Protein AF-A0A5U2FF22-F1 (afdb_monomer_lite)

Secondary structure (DSSP, 8-state):
------------HHHHHHHHHHHHHHHHHHHHTT------HHHHHHHHHHHHGGGEEE-TTS-EEEPP--TT--

Radius of gyration: 16.18 Å; chains: 1; bounding box: 30×43×38 Å

Structure (mmCIF, N/CA/C/O backbone):
data_AF-A0A5U2FF22-F1
#
_entry.id   AF-A0A5U2FF22-F1
#
loop_
_atom_site.group_PDB
_atom_site.id
_atom_site.type_symbol
_atom_site.label_atom_id
_atom_site.label_alt_id
_atom_site.label_comp_id
_atom_site.label_asym_id
_atom_site.label_entity_id
_atom_site.label_seq_id
_atom_site.pdbx_PDB_ins_code
_atom_site.Cartn_x
_atom_site.Cartn_y
_atom_site.Cartn_z
_atom_site.occupancy
_atom_site.B_iso_or_equiv
_atom_site.auth_seq_id
_atom_site.auth_comp_id
_atom_site.auth_asym_id
_atom_site.auth_atom_id
_atom_site.pdbx_PDB_model_num
ATOM 1 N N . MET A 1 1 ? 3.211 -31.065 -6.020 1.00 47.50 1 MET A N 1
ATOM 2 C CA . MET A 1 1 ? 4.501 -30.459 -5.626 1.00 47.50 1 MET A CA 1
ATOM 3 C C . MET A 1 1 ? 4.180 -29.389 -4.603 1.00 47.50 1 MET A C 1
ATOM 5 O O . MET A 1 1 ? 3.285 -28.604 -4.876 1.00 47.50 1 MET A O 1
ATOM 9 N N . ALA A 1 2 ? 4.794 -29.404 -3.419 1.00 55.47 2 ALA A N 1
ATOM 10 C CA . ALA A 1 2 ? 4.607 -28.315 -2.464 1.00 55.47 2 ALA A CA 1
ATOM 11 C C . ALA A 1 2 ? 5.298 -27.075 -3.043 1.00 55.47 2 ALA A C 1
ATOM 13 O O . ALA A 1 2 ? 6.525 -27.039 -3.137 1.00 55.47 2 ALA A O 1
ATOM 14 N N . GLU A 1 3 ? 4.518 -26.113 -3.528 1.00 65.56 3 GLU A N 1
ATOM 15 C CA . GLU A 1 3 ? 5.063 -24.827 -3.947 1.00 65.56 3 GLU A CA 1
ATOM 16 C C . GLU A 1 3 ? 5.727 -24.167 -2.737 1.00 65.56 3 GLU A C 1
ATOM 18 O O . GLU A 1 3 ? 5.124 -24.039 -1.671 1.00 65.56 3 GLU A O 1
ATOM 23 N N . ASN A 1 4 ? 6.989 -23.764 -2.890 1.00 73.25 4 ASN A N 1
ATOM 24 C CA . ASN A 1 4 ? 7.679 -22.951 -1.895 1.00 73.25 4 ASN A CA 1
ATOM 25 C C . ASN A 1 4 ? 7.077 -21.543 -1.922 1.00 73.25 4 ASN A C 1
ATOM 27 O O . ASN A 1 4 ? 7.602 -20.635 -2.571 1.00 73.25 4 ASN A O 1
ATOM 31 N N . ILE A 1 5 ? 5.948 -21.375 -1.237 1.00 76.94 5 ILE A N 1
ATOM 32 C CA . ILE A 1 5 ? 5.315 -20.075 -1.052 1.00 76.94 5 ILE A CA 1
ATOM 33 C C . ILE A 1 5 ? 6.284 -19.218 -0.240 1.00 76.94 5 ILE A C 1
ATOM 35 O O . ILE A 1 5 ? 6.619 -19.531 0.904 1.00 76.94 5 ILE A O 1
ATOM 39 N N . LYS A 1 6 ? 6.767 -18.127 -0.839 1.00 76.75 6 LYS A N 1
ATOM 40 C CA . LYS A 1 6 ? 7.578 -17.148 -0.116 1.00 76.75 6 LYS A CA 1
ATOM 41 C C . LYS A 1 6 ? 6.685 -16.406 0.875 1.00 76.75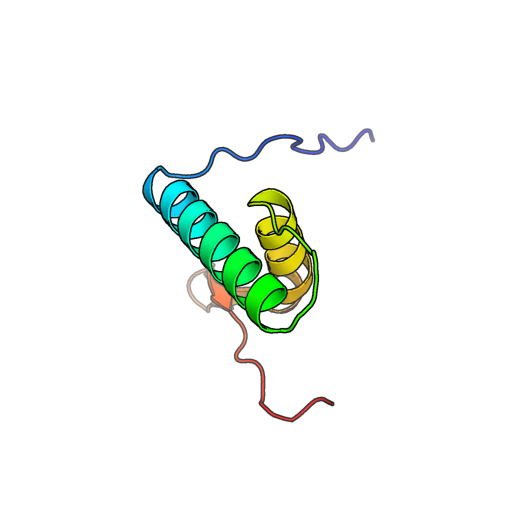 6 LYS A C 1
ATOM 43 O O . LYS A 1 6 ? 5.977 -15.481 0.494 1.00 76.75 6 LYS A O 1
ATOM 48 N N . SER A 1 7 ? 6.753 -16.795 2.145 1.00 77.19 7 SER A N 1
ATOM 49 C CA . SER A 1 7 ? 5.944 -16.194 3.213 1.00 77.19 7 SER A CA 1
ATOM 50 C C . SER A 1 7 ? 6.375 -14.774 3.588 1.00 77.19 7 SER A C 1
ATOM 52 O O . SER A 1 7 ? 5.575 -14.017 4.127 1.00 77.19 7 SER A O 1
ATOM 54 N N . THR A 1 8 ? 7.629 -14.401 3.306 1.00 84.31 8 THR A N 1
ATOM 55 C CA . THR A 1 8 ? 8.206 -13.121 3.740 1.00 84.31 8 THR A CA 1
ATOM 56 C C . THR A 1 8 ? 8.888 -12.404 2.582 1.00 84.31 8 THR A C 1
ATOM 58 O O . THR A 1 8 ? 9.751 -12.969 1.908 1.00 84.31 8 THR A O 1
ATOM 61 N N . ILE A 1 9 ? 8.548 -11.128 2.395 1.00 85.06 9 ILE A N 1
ATOM 62 C CA . ILE A 1 9 ? 9.213 -10.218 1.457 1.00 85.06 9 ILE A CA 1
ATOM 63 C C . ILE A 1 9 ? 9.863 -9.104 2.275 1.00 85.06 9 ILE A C 1
ATOM 65 O O . ILE A 1 9 ? 9.195 -8.406 3.035 1.00 85.06 9 ILE A O 1
ATOM 69 N N . ARG A 1 10 ? 11.183 -8.942 2.141 1.00 89.38 10 ARG A N 1
ATOM 70 C CA . ARG A 1 10 ? 11.911 -7.871 2.825 1.00 89.38 10 ARG A CA 1
ATOM 71 C C . ARG A 1 10 ? 11.796 -6.586 2.015 1.00 89.38 10 ARG A C 1
ATOM 73 O O . ARG A 1 10 ? 12.338 -6.502 0.918 1.00 89.38 10 ARG A O 1
ATOM 80 N N . LEU A 1 11 ? 11.123 -5.598 2.588 1.00 89.56 11 LEU A N 1
ATOM 81 C CA . LEU A 1 11 ? 10.995 -4.271 1.997 1.00 89.56 11 LEU A CA 1
ATOM 82 C C . LEU A 1 11 ? 12.294 -3.475 2.152 1.00 89.56 11 LEU A C 1
ATOM 84 O O . LEU A 1 11 ? 13.020 -3.610 3.146 1.00 89.56 11 LEU A O 1
ATOM 88 N N . LYS A 1 12 ? 12.573 -2.602 1.185 1.00 94.50 12 LYS A N 1
ATOM 89 C CA . LYS A 1 12 ? 13.598 -1.565 1.330 1.00 94.50 12 LYS A CA 1
ATOM 90 C C . LYS A 1 12 ? 13.158 -0.567 2.396 1.00 94.50 12 LYS A C 1
ATOM 92 O O . LYS A 1 12 ? 11.971 -0.348 2.626 1.00 94.50 12 LYS A O 1
ATOM 97 N N . LYS A 1 13 ? 14.132 0.105 3.016 1.00 93.81 13 LYS A N 1
ATOM 98 C CA . LYS A 1 13 ? 13.863 1.113 4.054 1.00 93.81 13 LYS A CA 1
ATOM 99 C C . LYS A 1 13 ? 12.908 2.208 3.561 1.00 93.81 13 LYS A C 1
ATOM 101 O O . LYS A 1 13 ? 12.022 2.612 4.298 1.00 93.81 13 LYS A O 1
ATOM 106 N N . THR A 1 14 ? 13.071 2.653 2.318 1.00 94.50 14 THR A N 1
ATOM 107 C CA . THR A 1 14 ? 12.210 3.667 1.693 1.00 94.50 14 THR A CA 1
ATOM 108 C C . THR A 1 14 ? 10.779 3.173 1.480 1.00 94.50 14 THR A C 1
ATOM 110 O O . THR A 1 14 ? 9.843 3.898 1.794 1.00 94.50 14 THR A O 1
ATOM 113 N N . GLU A 1 15 ? 10.606 1.934 1.010 1.00 91.44 15 GLU A N 1
ATOM 114 C CA . GLU A 1 15 ? 9.295 1.299 0.802 1.00 91.44 15 GLU A CA 1
ATOM 115 C C . GLU A 1 15 ? 8.540 1.143 2.128 1.00 91.44 15 GLU A C 1
ATOM 117 O O . GLU A 1 15 ? 7.365 1.493 2.218 1.00 91.44 15 GLU A O 1
ATOM 122 N N . ALA A 1 16 ? 9.232 0.685 3.175 1.00 92.56 16 ALA A N 1
ATOM 123 C CA . ALA A 1 16 ? 8.657 0.538 4.509 1.00 92.56 16 ALA A CA 1
ATOM 124 C C . ALA A 1 16 ? 8.222 1.889 5.103 1.00 92.56 16 ALA A C 1
ATOM 126 O O . ALA A 1 16 ? 7.109 2.006 5.611 1.00 92.56 16 ALA A O 1
ATOM 127 N N . THR A 1 17 ? 9.061 2.928 4.999 1.00 93.94 17 THR A N 1
ATOM 128 C CA . THR A 1 17 ? 8.701 4.278 5.466 1.00 93.94 17 THR A CA 1
ATOM 129 C C . THR A 1 17 ? 7.478 4.817 4.726 1.00 93.94 17 THR A C 1
ATOM 131 O O .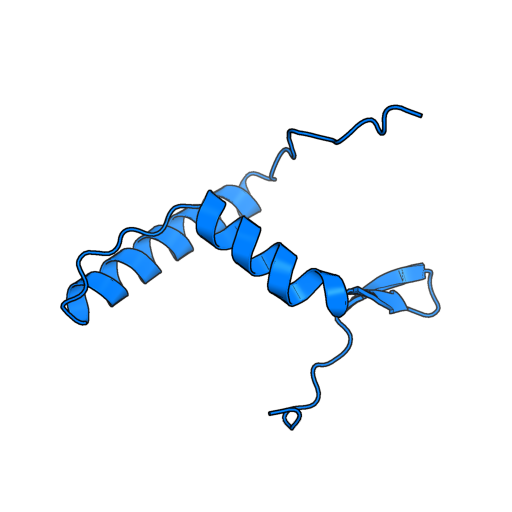 THR A 1 17 ? 6.539 5.281 5.370 1.00 93.94 17 THR A O 1
ATOM 134 N N . ALA A 1 18 ? 7.449 4.698 3.396 1.00 93.88 18 ALA A N 1
ATOM 135 C CA . ALA A 1 18 ? 6.334 5.182 2.586 1.00 93.88 18 ALA A CA 1
ATOM 136 C C . ALA A 1 18 ? 5.013 4.469 2.930 1.00 93.88 18 ALA A C 1
ATOM 138 O O . ALA A 1 18 ? 3.970 5.114 3.047 1.00 93.88 18 ALA A O 1
ATOM 139 N N . LEU A 1 19 ? 5.049 3.148 3.145 1.00 93.44 19 LEU A N 1
ATOM 140 C CA . LEU A 1 19 ? 3.876 2.374 3.566 1.00 93.44 19 LEU A CA 1
ATOM 141 C C . LEU A 1 19 ? 3.362 2.809 4.938 1.00 93.44 19 LEU A C 1
ATOM 143 O O . LEU A 1 19 ? 2.153 2.976 5.107 1.00 93.44 19 LEU A O 1
ATOM 147 N N . LYS A 1 20 ? 4.261 3.043 5.898 1.00 94.06 20 LYS A N 1
ATOM 148 C CA . LYS A 1 20 ? 3.899 3.509 7.240 1.00 94.06 20 LYS A CA 1
ATOM 149 C C . LYS A 1 20 ? 3.199 4.865 7.203 1.00 94.06 20 LYS A C 1
ATOM 151 O O . LYS A 1 20 ? 2.162 5.051 7.843 1.00 94.06 20 LYS A O 1
ATOM 156 N N . GLU A 1 21 ? 3.755 5.812 6.452 1.00 95.12 21 GLU A N 1
ATOM 157 C CA . GLU A 1 21 ? 3.179 7.150 6.292 1.00 95.12 21 GLU A CA 1
ATOM 158 C C . GLU A 1 21 ? 1.809 7.089 5.611 1.00 95.12 21 GLU A C 1
ATOM 160 O O . GLU A 1 21 ? 0.851 7.706 6.088 1.00 95.12 21 GLU A O 1
ATOM 165 N N . ALA A 1 22 ? 1.679 6.286 4.551 1.00 94.81 22 ALA A N 1
ATOM 166 C CA . ALA A 1 22 ? 0.412 6.082 3.858 1.00 94.81 22 ALA A CA 1
ATOM 167 C C . ALA A 1 22 ? -0.651 5.445 4.771 1.00 94.81 22 ALA A C 1
ATOM 169 O O . ALA A 1 22 ? -1.783 5.928 4.827 1.00 94.81 22 ALA A O 1
ATOM 170 N N . ALA A 1 23 ? -0.293 4.407 5.530 1.00 94.06 23 ALA A N 1
ATOM 171 C CA . ALA A 1 23 ? -1.190 3.732 6.468 1.00 94.06 23 ALA A CA 1
ATOM 172 C C . ALA A 1 23 ? -1.703 4.690 7.558 1.00 94.06 23 ALA A C 1
ATOM 174 O O . ALA A 1 23 ? -2.907 4.746 7.841 1.00 94.06 23 ALA A O 1
ATOM 175 N N . PHE A 1 24 ? -0.812 5.515 8.117 1.00 94.44 24 PHE A N 1
ATOM 176 C CA . PHE A 1 24 ? -1.178 6.545 9.088 1.00 94.44 24 PHE A CA 1
ATOM 177 C C . PHE A 1 24 ? -2.124 7.589 8.484 1.00 94.44 24 PHE A C 1
ATOM 179 O O . PHE A 1 24 ? -3.165 7.909 9.065 1.00 94.44 24 PHE A O 1
ATOM 186 N N . PHE A 1 25 ? -1.798 8.091 7.293 1.00 95.50 25 PHE A N 1
ATOM 187 C CA . PHE A 1 25 ? -2.603 9.098 6.611 1.00 95.50 25 PHE A CA 1
ATOM 188 C C . PHE A 1 25 ? -4.009 8.587 6.269 1.00 95.50 25 PHE A C 1
ATOM 190 O O . PHE A 1 25 ? -4.998 9.281 6.515 1.00 95.50 25 PHE A O 1
ATOM 197 N N . LEU A 1 26 ? -4.124 7.356 5.763 1.00 94.62 26 LEU A N 1
ATOM 198 C CA . LEU A 1 26 ? -5.410 6.723 5.454 1.00 94.62 26 LEU A CA 1
ATOM 199 C C . LEU A 1 26 ? -6.240 6.457 6.712 1.00 94.62 26 LEU A C 1
ATOM 201 O O . LEU A 1 26 ? -7.453 6.675 6.702 1.00 94.62 26 LEU A O 1
ATOM 205 N N . THR A 1 27 ? -5.596 6.048 7.806 1.00 93.06 27 THR A N 1
ATOM 206 C CA . THR A 1 27 ? -6.257 5.875 9.108 1.00 93.06 27 THR A CA 1
ATOM 207 C C . THR A 1 27 ? -6.829 7.196 9.604 1.00 93.06 27 THR A C 1
ATOM 209 O O . THR A 1 27 ? -8.015 7.277 9.926 1.00 93.06 27 THR A O 1
ATOM 212 N N . LYS A 1 28 ? -6.029 8.269 9.579 1.00 94.75 28 LYS A N 1
ATOM 213 C CA . LYS A 1 28 ? -6.488 9.611 9.951 1.00 94.75 28 LYS A CA 1
ATOM 214 C C . LYS A 1 28 ? -7.676 10.048 9.093 1.00 94.75 28 LYS A C 1
ATOM 216 O O . LYS A 1 28 ? -8.675 10.513 9.634 1.00 94.75 28 LYS A O 1
ATOM 221 N N . GLN A 1 29 ? -7.608 9.855 7.776 1.00 94.88 29 GLN A N 1
ATOM 222 C CA . GLN A 1 29 ? -8.714 10.182 6.876 1.00 94.88 29 GLN A CA 1
ATOM 223 C C . GLN A 1 29 ? -9.988 9.384 7.170 1.00 94.88 29 GLN A C 1
ATOM 225 O O . GLN A 1 29 ? -11.080 9.946 7.110 1.00 94.88 29 GLN A O 1
ATOM 230 N N . ALA A 1 30 ? -9.884 8.089 7.476 1.00 93.06 30 ALA A N 1
ATOM 231 C CA . ALA A 1 30 ? -11.054 7.292 7.835 1.00 93.06 30 ALA A CA 1
ATOM 232 C C . ALA A 1 30 ? -11.706 7.795 9.122 1.00 93.06 30 ALA A C 1
ATOM 234 O O . ALA A 1 30 ? -12.923 7.982 9.137 1.00 93.06 30 ALA A O 1
ATOM 235 N N . ILE A 1 31 ? -10.901 8.110 10.139 1.00 92.50 31 ILE A N 1
ATOM 236 C CA . ILE A 1 31 ? -11.386 8.682 11.400 1.00 92.50 31 ILE A CA 1
ATOM 237 C C . ILE A 1 31 ? -12.068 10.032 11.150 1.00 92.50 31 ILE A C 1
ATOM 239 O O . ILE A 1 31 ? -13.172 10.253 11.641 1.00 92.50 31 ILE A O 1
ATOM 243 N N . MET A 1 32 ?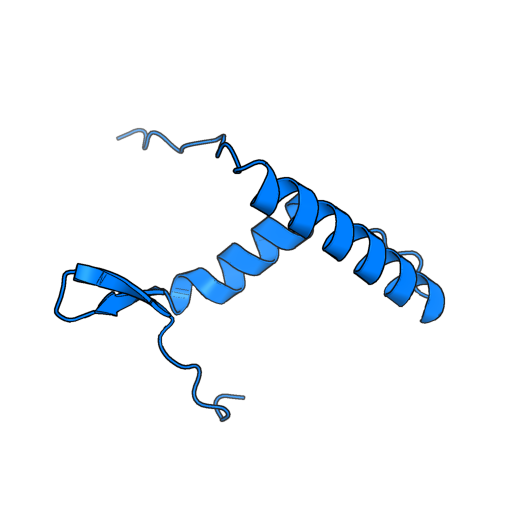 -11.478 10.904 10.324 1.00 92.81 32 MET A N 1
ATOM 244 C CA . MET A 1 32 ? -12.087 12.191 9.944 1.00 92.81 32 MET A CA 1
ATOM 245 C C . MET A 1 32 ? -13.414 12.024 9.189 1.00 92.81 32 MET A C 1
ATOM 247 O O . MET A 1 32 ? -14.279 12.888 9.273 1.00 92.81 32 MET A O 1
ATOM 251 N N . LYS A 1 33 ? -13.605 10.903 8.486 1.00 94.44 33 LYS A N 1
ATOM 252 C CA . LYS A 1 33 ? -14.872 10.525 7.838 1.00 94.44 33 LYS A CA 1
ATOM 253 C C . LYS A 1 33 ? -15.849 9.811 8.789 1.00 94.44 33 LYS A C 1
ATOM 255 O O . LYS A 1 33 ? -16.814 9.212 8.322 1.00 94.44 33 LYS A O 1
ATOM 260 N N . GLY A 1 34 ? -15.587 9.816 10.098 1.00 91.81 34 GLY A N 1
ATOM 261 C CA . GLY A 1 34 ? -16.416 9.162 11.116 1.00 91.81 34 GLY A CA 1
ATOM 262 C C . GLY A 1 34 ? -16.293 7.635 11.150 1.00 91.81 34 GLY A C 1
ATOM 263 O O . GLY A 1 34 ? -17.070 6.974 11.833 1.00 91.81 34 GLY A O 1
ATOM 264 N N . LYS A 1 35 ? -15.333 7.048 10.422 1.00 93.25 35 LYS A N 1
ATOM 265 C CA . LYS A 1 35 ? -15.093 5.599 10.404 1.00 93.25 35 LYS A CA 1
ATOM 266 C C . LYS A 1 35 ? -13.949 5.255 11.353 1.00 93.25 35 LYS A C 1
ATOM 268 O O . LYS A 1 35 ? -12.810 5.645 11.118 1.00 93.25 35 LYS A O 1
ATOM 273 N N . GLN A 1 36 ? -14.218 4.449 12.377 1.00 86.19 36 GLN A N 1
ATOM 274 C CA . GLN A 1 36 ? -13.189 3.924 13.286 1.00 86.19 36 GLN A CA 1
ATOM 275 C C . GLN A 1 36 ? -12.440 2.736 12.657 1.00 86.19 36 GLN A C 1
ATOM 277 O O . GLN A 1 36 ? -12.438 1.630 13.190 1.00 86.19 36 GLN A O 1
ATOM 282 N N . LYS A 1 37 ? -11.844 2.941 11.477 1.00 91.50 37 LYS A N 1
ATOM 283 C CA . LYS A 1 37 ? -11.058 1.918 10.778 1.00 91.50 37 LYS A CA 1
ATOM 284 C C . LYS A 1 37 ? -9.584 2.307 10.768 1.00 91.50 37 LYS A C 1
ATOM 286 O O . LYS A 1 37 ? -9.234 3.387 10.297 1.00 91.50 37 LYS A O 1
ATOM 291 N N . ILE A 1 38 ? -8.747 1.401 11.264 1.00 91.25 38 ILE A N 1
ATOM 292 C CA . ILE A 1 38 ? -7.288 1.506 11.236 1.00 91.25 38 ILE A CA 1
ATOM 293 C C . ILE A 1 38 ? -6.788 0.729 10.021 1.00 91.25 38 ILE A C 1
ATOM 295 O O . ILE A 1 38 ? -7.247 -0.384 9.774 1.00 91.25 38 ILE A O 1
ATOM 299 N N . TYR A 1 39 ? -5.877 1.328 9.261 1.00 92.06 39 TYR A N 1
ATOM 300 C CA . TYR A 1 39 ? -5.183 0.671 8.160 1.00 92.06 39 TYR A CA 1
ATOM 301 C C . TYR A 1 39 ? -3.752 0.368 8.577 1.00 92.06 39 TYR A C 1
ATOM 303 O O . TYR A 1 39 ? -3.050 1.246 9.081 1.00 92.06 39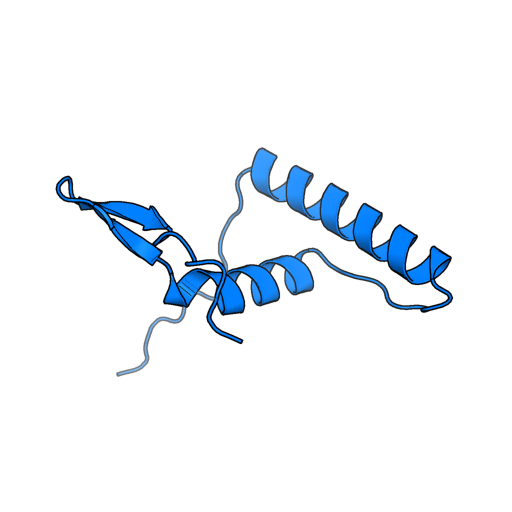 TYR A O 1
ATOM 311 N N . THR A 1 40 ? -3.327 -0.868 8.348 1.00 92.88 40 THR A N 1
ATOM 312 C CA . THR A 1 40 ? -1.957 -1.324 8.581 1.00 92.88 40 THR A CA 1
ATOM 313 C C . THR A 1 40 ? -1.166 -1.371 7.276 1.00 92.88 40 THR A C 1
ATOM 315 O O . THR A 1 40 ? -1.732 -1.394 6.184 1.00 92.88 40 THR A O 1
ATOM 318 N N . GLU A 1 41 ? 0.161 -1.420 7.376 1.00 90.50 41 GLU A N 1
ATOM 319 C CA . GLU A 1 41 ? 1.050 -1.589 6.218 1.00 90.50 41 GLU A CA 1
ATOM 320 C C . GLU A 1 41 ? 0.691 -2.857 5.424 1.00 90.50 41 GLU A C 1
ATOM 322 O O . GLU A 1 41 ? 0.671 -2.831 4.195 1.00 90.50 41 GLU A O 1
ATOM 327 N N . ALA A 1 42 ? 0.336 -3.942 6.123 1.00 89.44 42 ALA A N 1
ATOM 328 C CA . ALA A 1 42 ? -0.083 -5.196 5.509 1.00 89.44 42 ALA A CA 1
ATOM 329 C C . ALA A 1 42 ? -1.368 -5.034 4.685 1.00 89.44 42 ALA A C 1
ATOM 331 O O . ALA A 1 42 ? -1.419 -5.516 3.555 1.00 89.44 42 ALA A O 1
ATOM 332 N N . ASP A 1 43 ? -2.370 -4.308 5.195 1.00 91.12 43 ASP A N 1
ATOM 333 C CA . ASP A 1 43 ? -3.612 -4.045 4.454 1.00 91.12 43 ASP A CA 1
ATOM 334 C C . ASP A 1 43 ? -3.330 -3.329 3.129 1.00 91.12 43 ASP A C 1
ATOM 336 O O . ASP A 1 43 ? -3.882 -3.683 2.086 1.00 91.12 43 ASP A O 1
ATOM 340 N N . LEU A 1 44 ? -2.439 -2.333 3.164 1.00 92.75 44 LEU A N 1
ATOM 341 C CA . LEU A 1 44 ? -2.035 -1.580 1.979 1.00 92.75 44 LEU A CA 1
ATOM 342 C C . LEU A 1 44 ? -1.289 -2.472 0.984 1.00 92.75 44 LEU A C 1
ATOM 344 O O . LEU A 1 44 ? -1.564 -2.404 -0.212 1.00 92.75 44 LEU A O 1
ATOM 348 N N . VAL A 1 45 ? -0.365 -3.310 1.463 1.00 91.81 45 VAL A N 1
ATOM 349 C CA . VAL A 1 45 ? 0.403 -4.231 0.614 1.00 91.81 45 VAL A CA 1
ATOM 350 C C . VAL A 1 45 ? -0.513 -5.263 -0.036 1.00 91.81 45 VAL A C 1
ATOM 352 O O . VAL A 1 45 ? -0.447 -5.443 -1.249 1.00 91.81 45 VAL A O 1
ATOM 355 N N . HIS A 1 46 ? -1.403 -5.899 0.728 1.00 91.75 46 HIS A N 1
ATOM 356 C CA . HIS A 1 46 ? -2.362 -6.861 0.184 1.00 91.75 46 HIS A CA 1
ATOM 357 C C . HIS A 1 46 ? -3.270 -6.217 -0.863 1.00 91.75 46 HIS A C 1
ATOM 359 O O . HIS A 1 46 ? -3.429 -6.766 -1.953 1.00 91.75 46 HIS A O 1
ATOM 365 N N . PHE A 1 47 ? -3.796 -5.024 -0.578 1.00 92.00 47 PHE A N 1
ATOM 366 C CA . PHE A 1 47 ? -4.615 -4.282 -1.531 1.00 92.00 47 PHE A CA 1
ATOM 367 C C . PHE A 1 47 ? -3.837 -3.919 -2.802 1.00 92.00 47 PHE A C 1
ATOM 369 O O . PHE A 1 47 ? -4.339 -4.101 -3.911 1.00 92.00 47 PHE A O 1
ATOM 376 N N . ALA A 1 48 ? -2.602 -3.433 -2.660 1.00 90.81 48 ALA A N 1
ATOM 377 C CA . ALA A 1 48 ? -1.756 -3.078 -3.791 1.00 90.81 48 ALA A CA 1
ATOM 378 C C . ALA A 1 48 ? -1.443 -4.300 -4.660 1.00 90.81 48 ALA A C 1
ATOM 380 O O . ALA A 1 48 ? -1.598 -4.222 -5.875 1.00 90.81 48 ALA A O 1
ATOM 381 N N . ILE A 1 49 ? -1.071 -5.435 -4.060 1.00 90.81 49 ILE A N 1
ATOM 382 C CA . ILE A 1 49 ? -0.820 -6.680 -4.795 1.00 90.81 49 ILE A CA 1
ATOM 383 C C . ILE A 1 49 ? -2.088 -7.105 -5.539 1.00 90.81 49 ILE A C 1
ATOM 385 O O . ILE A 1 49 ? -2.042 -7.281 -6.751 1.00 90.81 49 ILE A O 1
ATOM 389 N N . GLU A 1 50 ? -3.234 -7.192 -4.862 1.00 90.44 50 GLU A N 1
ATOM 390 C CA . GLU A 1 50 ? -4.492 -7.621 -5.487 1.00 90.44 50 GLU A CA 1
ATOM 391 C C . GLU A 1 50 ? -4.880 -6.737 -6.683 1.00 90.44 50 GLU A C 1
ATOM 393 O O . GLU A 1 50 ? -5.307 -7.231 -7.729 1.00 90.44 50 GLU A O 1
ATOM 398 N N . LYS A 1 51 ? -4.724 -5.414 -6.552 1.00 89.44 51 LYS A N 1
ATOM 399 C CA . LYS A 1 51 ? -5.110 -4.479 -7.613 1.00 89.44 51 LYS A CA 1
ATOM 400 C C . LYS A 1 51 ? -4.085 -4.384 -8.730 1.00 89.44 51 LYS A C 1
ATOM 402 O O . LYS A 1 51 ? -4.505 -4.210 -9.870 1.00 89.44 51 LYS A O 1
ATOM 407 N N . LEU A 1 52 ? -2.791 -4.460 -8.429 1.00 89.69 52 LEU A N 1
ATOM 408 C CA . LEU A 1 52 ? -1.728 -4.196 -9.398 1.00 89.69 52 LEU A CA 1
ATOM 409 C C . LEU A 1 52 ? -1.252 -5.446 -10.125 1.00 89.69 52 LEU A C 1
ATOM 411 O O . LEU A 1 52 ? -0.864 -5.320 -11.280 1.00 89.69 52 LEU A O 1
ATOM 415 N N . LEU A 1 53 ? -1.314 -6.635 -9.511 1.00 89.19 53 LEU A N 1
ATOM 416 C CA . LEU A 1 53 ? -0.740 -7.861 -10.081 1.00 89.19 53 LEU A CA 1
ATOM 417 C C . LEU A 1 53 ? -1.260 -8.143 -11.499 1.00 89.19 53 LEU A C 1
ATOM 419 O O . LEU A 1 53 ? -0.483 -8.492 -12.379 1.00 89.19 53 LEU A O 1
ATOM 423 N N . LYS A 1 54 ? -2.556 -7.905 -11.742 1.00 87.12 54 LYS A N 1
ATOM 424 C CA . LYS A 1 54 ? -3.195 -8.092 -13.057 1.00 87.12 54 LYS A CA 1
ATOM 425 C C . LYS A 1 54 ? -2.771 -7.089 -14.137 1.00 87.12 54 LYS A C 1
ATOM 427 O O . LYS A 1 54 ? -3.110 -7.277 -15.298 1.00 87.12 54 LYS A O 1
ATOM 432 N N . TYR A 1 55 ? -2.080 -6.018 -13.758 1.00 89.25 55 TYR A N 1
ATOM 433 C CA . TYR A 1 55 ? -1.577 -4.999 -14.677 1.00 89.25 55 TYR A CA 1
ATOM 434 C C . TYR A 1 55 ? -0.058 -5.064 -14.838 1.00 89.25 55 TYR A C 1
ATOM 436 O O . TYR A 1 55 ? 0.496 -4.229 -15.542 1.00 89.25 55 TYR A O 1
ATOM 444 N N . ILE A 1 56 ? 0.635 -6.004 -14.191 1.00 90.62 56 ILE A N 1
ATOM 445 C CA . ILE A 1 56 ? 2.077 -6.167 -14.379 1.00 90.62 56 ILE A CA 1
ATOM 446 C C . ILE A 1 56 ? 2.311 -6.908 -15.697 1.00 90.62 56 ILE A C 1
ATOM 448 O O . ILE A 1 56 ? 1.862 -8.037 -15.873 1.00 90.62 56 ILE A O 1
ATOM 452 N N . GLU A 1 57 ? 3.034 -6.270 -16.612 1.00 93.06 57 GLU A N 1
ATOM 453 C CA . GLU A 1 57 ? 3.441 -6.822 -17.904 1.00 93.06 57 GLU A CA 1
ATOM 454 C C . GLU A 1 57 ? 4.944 -6.604 -18.122 1.00 93.06 57 GLU A C 1
ATOM 456 O O . GLU A 1 57 ? 5.60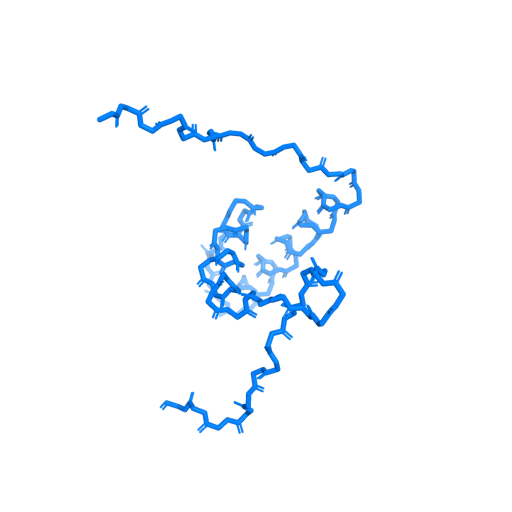0 -5.885 -17.365 1.00 93.06 57 GLU A O 1
ATOM 461 N N . LEU A 1 58 ? 5.495 -7.220 -19.167 1.00 93.19 58 LEU A N 1
ATOM 462 C CA . LEU A 1 58 ? 6.873 -6.989 -19.593 1.00 93.19 58 LEU A CA 1
ATOM 463 C C . LEU A 1 58 ? 6.910 -5.991 -20.753 1.00 93.19 58 LEU A C 1
ATOM 465 O O . LEU A 1 58 ? 6.043 -6.001 -21.630 1.00 93.19 58 LEU A O 1
ATOM 469 N N . ASP A 1 59 ? 7.890 -5.094 -20.740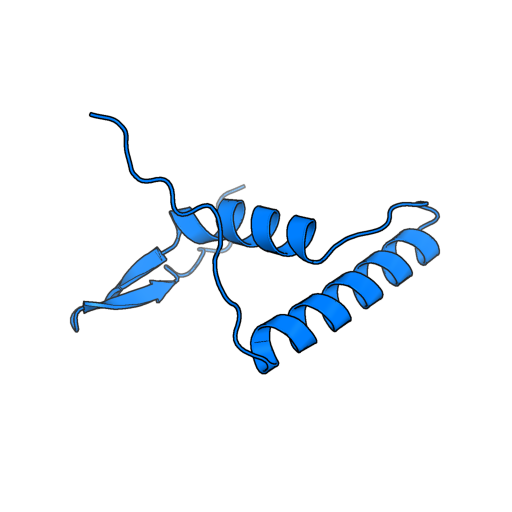 1.00 91.44 59 ASP A N 1
ATOM 470 C CA . ASP A 1 59 ? 8.245 -4.303 -21.917 1.00 91.44 59 ASP A CA 1
ATOM 471 C C . ASP A 1 59 ? 9.092 -5.114 -22.915 1.00 91.44 59 ASP A C 1
ATOM 473 O O . ASP A 1 59 ? 9.489 -6.248 -22.640 1.00 91.44 59 ASP A O 1
ATOM 477 N N . ASP A 1 60 ? 9.374 -4.531 -24.083 1.00 92.12 60 ASP A N 1
ATOM 478 C CA . ASP A 1 60 ? 10.170 -5.177 -25.140 1.00 92.12 60 ASP A CA 1
ATOM 479 C C . ASP A 1 60 ? 11.625 -5.453 -24.717 1.00 92.12 60 ASP A C 1
ATOM 481 O O . ASP A 1 60 ? 12.331 -6.225 -25.360 1.00 92.12 60 ASP A O 1
ATOM 485 N N . SER A 1 61 ? 12.081 -4.836 -23.623 1.00 93.19 61 SER A N 1
ATOM 486 C CA . SER A 1 61 ? 13.396 -5.058 -23.012 1.00 93.19 61 SER A CA 1
ATOM 487 C C . SER A 1 61 ? 13.361 -6.086 -21.872 1.00 93.19 61 SER A C 1
ATOM 489 O O . SER A 1 61 ? 14.397 -6.356 -21.266 1.00 93.19 61 SER A O 1
ATOM 491 N N . GLY A 1 62 ? 12.198 -6.672 -21.569 1.00 91.31 62 GLY A N 1
ATOM 492 C CA . GLY A 1 62 ? 12.018 -7.643 -20.490 1.00 91.31 62 GLY A CA 1
ATOM 493 C C . GLY A 1 62 ? 11.935 -7.033 -19.087 1.00 91.31 62 GLY A C 1
ATOM 494 O O . GLY A 1 62 ? 12.026 -7.770 -18.105 1.00 91.31 62 GLY A O 1
ATOM 495 N N . ASN A 1 63 ? 11.754 -5.715 -18.958 1.00 93.31 63 ASN A N 1
ATOM 496 C CA . ASN A 1 63 ? 11.546 -5.068 -17.663 1.00 93.31 63 ASN A CA 1
ATOM 497 C C . ASN A 1 63 ? 10.069 -5.083 -17.268 1.00 93.31 63 ASN A C 1
ATOM 499 O O . ASN A 1 63 ? 9.170 -5.052 -18.110 1.00 93.31 63 ASN A O 1
ATOM 503 N N . LEU A 1 64 ? 9.819 -5.073 -15.959 1.00 90.12 64 LEU A N 1
ATOM 504 C CA . LEU A 1 64 ? 8.474 -4.946 -15.408 1.00 90.12 64 LEU A CA 1
ATOM 505 C C . LEU A 1 64 ? 7.915 -3.548 -15.709 1.00 90.12 64 LEU A C 1
ATOM 507 O O . LEU A 1 64 ? 8.486 -2.542 -15.286 1.00 90.12 64 LEU A O 1
ATOM 511 N N . LYS A 1 65 ? 6.758 -3.494 -16.369 1.00 91.62 65 LYS A N 1
ATOM 512 C CA . LYS A 1 65 ? 5.955 -2.283 -16.558 1.00 91.62 65 LYS A CA 1
ATOM 513 C C . LYS A 1 65 ? 4.540 -2.497 -16.034 1.00 91.62 65 LYS A C 1
ATOM 515 O O . LYS A 1 65 ? 4.034 -3.616 -15.992 1.00 91.62 65 LYS A O 1
ATOM 520 N N . LEU A 1 66 ? 3.878 -1.406 -15.666 1.00 88.94 66 LEU A N 1
ATOM 521 C CA . LEU A 1 66 ? 2.438 -1.422 -15.438 1.00 88.94 66 LEU A CA 1
ATOM 522 C C . LEU A 1 66 ? 1.733 -1.146 -16.767 1.00 88.94 66 LEU A C 1
ATOM 524 O O . LEU A 1 66 ? 1.974 -0.114 -17.399 1.00 88.94 66 LEU A O 1
ATOM 528 N N . ARG A 1 67 ? 0.848 -2.051 -17.186 1.00 85.00 67 ARG A N 1
ATOM 529 C CA . ARG A 1 67 ? -0.107 -1.808 -18.264 1.00 85.00 67 ARG A CA 1
ATOM 530 C C . ARG A 1 67 ? -0.923 -0.580 -17.878 1.00 85.00 67 ARG A C 1
ATOM 532 O O . ARG A 1 67 ? -1.498 -0.537 -16.790 1.00 85.00 67 ARG A O 1
ATOM 539 N N . GLN A 1 68 ? -0.957 0.430 -18.746 1.00 74.06 68 GLN A N 1
ATOM 540 C CA . GLN A 1 68 ? -1.771 1.615 -18.491 1.00 74.06 68 GLN A CA 1
ATOM 541 C C . GLN A 1 68 ? -3.221 1.171 -18.310 1.00 74.06 68 GLN A C 1
ATOM 543 O O . GLN A 1 68 ? -3.808 0.542 -19.194 1.00 74.06 68 GLN A O 1
ATOM 548 N N . LYS A 1 69 ? -3.786 1.470 -17.140 1.00 58.34 69 LYS A N 1
ATOM 549 C CA . LYS A 1 69 ? -5.210 1.290 -16.905 1.00 58.34 69 LYS A CA 1
ATOM 550 C C . LYS A 1 69 ? -5.909 2.266 -17.852 1.00 58.34 69 LYS A C 1
ATOM 552 O O . LYS A 1 69 ? -5.769 3.472 -17.673 1.00 58.34 69 LYS A O 1
ATOM 557 N N . LYS A 1 70 ? -6.600 1.772 -18.883 1.00 52.53 70 LYS A N 1
ATOM 558 C CA . LYS A 1 70 ? -7.520 2.627 -19.638 1.00 52.53 70 LYS A CA 1
ATOM 559 C C . LYS A 1 70 ? -8.575 3.098 -18.637 1.00 52.53 70 LYS A C 1
ATOM 561 O O . LYS A 1 70 ? -9.253 2.273 -18.028 1.00 52.53 70 LYS A O 1
ATOM 566 N N . GLU A 1 71 ? -8.653 4.402 -18.397 1.00 46.81 71 GLU A N 1
ATOM 567 C CA . GLU A 1 71 ? -9.786 5.007 -17.698 1.00 46.81 71 GLU A CA 1
ATOM 568 C C . GLU A 1 71 ? -11.040 4.697 -18.530 1.00 46.81 71 GLU A C 1
ATOM 570 O O . GLU A 1 71 ? -11.227 5.288 -19.590 1.00 46.81 71 GLU A O 1
ATOM 575 N N . GLY A 1 72 ? -11.829 3.690 -18.136 1.00 52.16 72 GLY A N 1
ATOM 576 C CA . GLY A 1 72 ? -13.040 3.320 -18.880 1.00 52.16 72 GLY A CA 1
ATOM 577 C C . GLY A 1 72 ? -13.569 1.889 -18.746 1.00 52.16 72 GLY A C 1
ATOM 578 O O . GLY A 1 72 ? -14.550 1.580 -19.409 1.00 52.16 72 GLY A O 1
ATOM 579 N N . GLU A 1 73 ? -12.978 1.010 -17.934 1.00 46.50 73 GLU A N 1
ATOM 580 C CA . GLU A 1 73 ? -13.626 -0.267 -17.582 1.00 46.50 73 GLU A CA 1
ATOM 581 C C . GLU A 1 73 ? -14.217 -0.155 -16.168 1.00 46.50 73 GLU A C 1
ATOM 583 O O . GLU A 1 73 ? -13.521 -0.369 -15.167 1.00 46.50 73 GLU A O 1
ATOM 588 N N . GLU A 1 74 ? -15.477 0.295 -16.129 1.00 41.97 74 GLU A N 1
ATOM 589 C CA . GLU A 1 74 ? -16.437 0.120 -15.024 1.00 41.97 74 GLU A CA 1
ATOM 590 C C . GLU A 1 74 ? -16.966 -1.319 -14.976 1.00 41.97 74 GLU A C 1
ATOM 592 O O . GLU A 1 74 ? -17.229 -1.895 -16.058 1.00 41.97 74 GLU A O 1
#

pLDDT: mean 85.79, std 13.66, range [41.97, 95.5]

Sequence (74 aa):
MAENIKSTIRLKKTEATALKEAAFFLTKQAIMKGKQKIYTEADLVHFAIEKLLKYIELDDSGNLKLRQKKEGEE

Foldseek 3Di:
DPPPPPPDDDDDPVLVVVLQVVQVVVCVVCVVVVHNDGGDSVNVVVVCCVVQVVQWDADPVRDTDGNPDPPDDD

Organism: Salmonella enterica (NCBI:txid28901)